Protein AF-A0A7D9LPR2-F1 (afdb_monomer_lite)

Sequence (164 aa):
DFQLFHESHILEKYSLKLKNNFHFETTKRSSFPINLVWGIKATDTSDQFDPYDMGGLKWDSDFDIASKKGQQWIVSFISRLKKQPFFPKDKELGKICFIEELFAYMRMNCTTNNRIFCKDSTFPYNLTIFSKCMIHMQCQRIKEIQFGFQSVTDGAHSSTPMVG

Secondary structure (DSSP, 8-state):
----S-TTSHHHHIIIIIGGGSGGG-------------SB-----S-TT-TT------B-TT--SSSHHHHHHHHHHHHHHTTSTTS---TTS--S-HHHHHHHHHTSPPBTTBSSSSTTSPSSPPHHHHHHHHHHHHHHHHHHHHHTT----------PPPP-

Radius of gyration: 26.31 Å; chains: 1; bounding box: 49×84×58 Å

Structure (mmCIF, N/CA/C/O backbone):
data_AF-A0A7D9LPR2-F1
#
_entry.id   AF-A0A7D9LPR2-F1
#
loop_
_atom_site.group_PDB
_atom_site.id
_atom_site.type_symbol
_atom_site.label_atom_id
_atom_site.label_alt_id
_atom_site.label_comp_id
_atom_site.label_asym_id
_atom_site.label_entity_id
_atom_site.label_seq_id
_atom_site.pdbx_PDB_ins_code
_atom_site.Cartn_x
_atom_site.Cartn_y
_atom_site.Cartn_z
_atom_site.occupancy
_atom_site.B_iso_or_equiv
_atom_site.auth_seq_id
_atom_site.auth_comp_id
_atom_site.auth_asym_id
_atom_site.auth_atom_id
_atom_site.pdbx_PDB_model_num
ATOM 1 N N . ASP A 1 1 ? 15.173 -0.197 -21.070 1.00 74.06 1 ASP A N 1
ATOM 2 C CA . ASP A 1 1 ? 15.526 -0.257 -22.499 1.00 74.06 1 ASP A CA 1
ATOM 3 C C . ASP A 1 1 ? 15.950 -1.672 -22.838 1.00 74.06 1 ASP A C 1
ATOM 5 O O . ASP A 1 1 ? 16.850 -2.193 -22.190 1.00 74.06 1 ASP A O 1
ATOM 9 N N . PHE A 1 2 ? 15.240 -2.309 -23.767 1.00 89.12 2 PHE A N 1
ATOM 10 C CA . PHE A 1 2 ? 15.643 -3.593 -24.342 1.00 89.12 2 PHE A CA 1
ATOM 11 C C . PHE A 1 2 ? 16.345 -3.312 -25.671 1.00 89.12 2 PHE A C 1
ATOM 13 O O . PHE A 1 2 ? 15.861 -2.490 -26.447 1.00 89.12 2 PHE A O 1
ATOM 20 N N . GLN A 1 3 ? 17.479 -3.967 -25.912 1.00 91.88 3 GLN A N 1
ATOM 21 C CA . GLN A 1 3 ? 18.237 -3.819 -27.152 1.00 91.88 3 GLN A CA 1
ATOM 22 C C . GLN A 1 3 ? 17.507 -4.533 -28.299 1.00 91.88 3 GLN A C 1
ATOM 24 O O . GLN A 1 3 ? 17.174 -5.711 -28.178 1.00 91.88 3 GLN A O 1
ATOM 29 N N . LEU A 1 4 ? 17.279 -3.828 -29.408 1.00 93.38 4 LEU A N 1
ATOM 30 C CA . LEU A 1 4 ? 16.604 -4.345 -30.605 1.00 93.38 4 LEU A CA 1
ATOM 31 C C . LEU A 1 4 ? 17.562 -4.507 -31.790 1.00 93.38 4 LEU A C 1
ATOM 33 O O . LEU A 1 4 ? 17.365 -5.394 -32.620 1.00 93.38 4 LEU A O 1
ATOM 37 N N . PHE A 1 5 ? 18.597 -3.666 -31.880 1.00 92.88 5 PHE A N 1
ATOM 38 C CA . PHE A 1 5 ? 19.587 -3.727 -32.959 1.00 92.88 5 PHE A CA 1
ATOM 39 C C . PHE A 1 5 ? 20.948 -4.213 -32.459 1.00 92.88 5 PHE A C 1
ATOM 41 O O . PHE A 1 5 ? 21.236 -4.237 -31.264 1.00 92.88 5 PHE A O 1
ATOM 48 N N . HIS A 1 6 ? 21.829 -4.574 -33.391 1.00 92.25 6 HIS A N 1
ATOM 49 C CA . HIS A 1 6 ? 23.226 -4.841 -33.060 1.00 92.25 6 HIS A CA 1
ATOM 50 C C . HIS A 1 6 ? 23.870 -3.614 -32.391 1.00 92.25 6 HIS A C 1
ATOM 52 O O . HIS A 1 6 ? 23.548 -2.477 -32.728 1.00 92.25 6 HIS A O 1
ATOM 58 N N . GLU A 1 7 ? 24.825 -3.827 -31.486 1.00 90.31 7 GLU A N 1
ATOM 59 C CA . GLU A 1 7 ? 25.467 -2.750 -30.710 1.00 90.31 7 GLU A CA 1
ATOM 60 C C . GLU A 1 7 ? 26.201 -1.694 -31.561 1.00 90.31 7 GLU A C 1
ATOM 62 O O . GLU A 1 7 ? 26.479 -0.583 -31.103 1.00 90.31 7 GLU A O 1
ATOM 67 N N . SER A 1 8 ? 26.536 -2.035 -32.807 1.00 89.12 8 SER A N 1
ATOM 68 C CA . SER A 1 8 ? 27.139 -1.116 -33.777 1.00 89.12 8 SER A CA 1
ATOM 69 C C . SER A 1 8 ? 26.114 -0.208 -34.460 1.00 89.12 8 SER A C 1
ATOM 71 O O . SER A 1 8 ? 26.502 0.787 -35.073 1.00 89.12 8 SER A O 1
ATOM 73 N N . HIS A 1 9 ? 24.820 -0.528 -34.366 1.00 92.81 9 HIS A N 1
ATOM 74 C CA . HIS A 1 9 ? 23.757 0.257 -34.971 1.00 92.81 9 HIS A CA 1
ATOM 75 C C . HIS A 1 9 ? 23.620 1.606 -34.263 1.00 92.81 9 HIS A C 1
ATOM 77 O O . HIS A 1 9 ? 23.656 1.703 -33.034 1.00 92.81 9 HIS A O 1
ATOM 83 N N . ILE A 1 10 ? 23.432 2.672 -35.042 1.00 90.25 10 ILE A N 1
ATOM 84 C CA . ILE A 1 10 ? 23.459 4.043 -34.518 1.00 90.25 10 ILE A CA 1
ATOM 85 C C . ILE A 1 10 ? 22.368 4.300 -33.470 1.00 90.25 10 ILE A C 1
ATOM 87 O O . ILE A 1 10 ? 22.607 5.039 -32.517 1.00 90.25 10 ILE A O 1
ATOM 91 N N . LEU A 1 11 ? 21.214 3.635 -33.609 1.00 90.50 11 LEU A N 1
ATOM 92 C CA . LEU A 1 11 ? 20.099 3.737 -32.662 1.00 90.50 11 LEU A CA 1
ATOM 93 C C . LEU A 1 11 ? 20.434 3.146 -31.282 1.00 90.50 11 LEU A C 1
ATOM 95 O O . LEU A 1 11 ? 19.911 3.626 -30.284 1.00 90.50 11 LEU A O 1
ATOM 99 N N . GLU A 1 12 ? 21.341 2.167 -31.202 1.00 92.88 12 GLU A N 1
ATOM 100 C CA . GLU A 1 12 ? 21.738 1.534 -29.932 1.00 92.88 12 GLU A CA 1
ATOM 101 C C . GLU A 1 12 ? 22.929 2.229 -29.274 1.00 92.88 12 GLU A C 1
ATOM 103 O O . GLU A 1 12 ? 23.111 2.183 -28.056 1.00 92.88 12 GLU A O 1
ATOM 108 N N . LYS A 1 13 ? 23.736 2.941 -30.068 1.00 90.81 13 LYS A N 1
ATOM 109 C CA . LYS A 1 13 ? 24.933 3.634 -29.583 1.00 90.81 13 LYS A CA 1
ATOM 110 C C . LYS A 1 13 ? 24.615 4.637 -28.473 1.00 90.81 13 LYS A C 1
ATOM 112 O O . LYS A 1 13 ? 25.414 4.784 -27.547 1.00 90.81 13 LYS A O 1
ATOM 117 N N . TYR A 1 14 ? 23.468 5.313 -28.555 1.00 88.62 14 TYR A N 1
ATOM 118 C CA . TYR A 1 14 ? 23.048 6.266 -27.532 1.00 88.62 14 TYR A CA 1
ATOM 119 C C . TYR A 1 14 ? 22.811 5.576 -26.182 1.00 88.62 14 TYR A C 1
ATOM 121 O O . TYR A 1 14 ? 23.522 5.866 -25.218 1.00 88.62 14 TYR A O 1
ATOM 129 N N . SER A 1 15 ? 21.881 4.619 -26.139 1.00 87.75 15 SER A N 1
ATOM 130 C CA . SER A 1 15 ? 21.483 3.907 -24.920 1.00 87.75 15 SER A CA 1
ATOM 131 C C . SER A 1 15 ? 22.632 3.110 -24.297 1.00 87.75 15 SER A C 1
ATOM 133 O O . SER A 1 15 ? 22.785 3.121 -23.079 1.00 87.75 15 SER A O 1
ATOM 135 N N . LEU A 1 16 ? 23.469 2.464 -25.120 1.00 89.56 16 LEU A N 1
ATOM 136 C CA . LEU A 1 16 ? 24.548 1.589 -24.647 1.00 89.56 16 LEU A CA 1
ATOM 137 C C . LEU A 1 16 ? 25.812 2.340 -24.207 1.00 89.56 16 LEU A C 1
ATOM 139 O O . LEU A 1 16 ? 26.499 1.883 -23.296 1.00 89.56 16 LEU A O 1
ATOM 143 N N . LYS A 1 17 ? 26.172 3.448 -24.874 1.00 88.44 17 LYS A N 1
ATOM 144 C CA . LYS A 1 17 ? 27.509 4.062 -24.718 1.00 88.44 17 LYS A CA 1
ATOM 145 C C . LYS A 1 17 ? 27.498 5.531 -24.313 1.00 88.44 17 LYS A C 1
ATOM 147 O O . LYS A 1 17 ? 28.507 6.005 -23.797 1.00 88.44 17 LYS A O 1
ATOM 152 N N . LEU A 1 18 ? 26.418 6.268 -24.578 1.00 89.12 18 LEU A N 1
ATOM 153 C CA . LEU A 1 18 ? 26.416 7.730 -24.442 1.00 89.12 18 LEU A CA 1
ATOM 154 C C . LEU A 1 18 ? 25.488 8.248 -23.343 1.00 89.12 18 LEU A C 1
ATOM 156 O O . LEU A 1 18 ? 25.787 9.295 -22.779 1.00 89.12 18 LEU A O 1
ATOM 160 N N . LYS A 1 19 ? 24.410 7.527 -23.012 1.00 88.75 19 LYS A N 1
ATOM 161 C CA . LYS A 1 19 ? 23.376 7.945 -22.050 1.00 88.75 19 LYS A CA 1
ATOM 162 C C . LYS A 1 19 ? 23.967 8.479 -20.737 1.00 88.75 19 LYS A C 1
ATOM 164 O O . LYS A 1 19 ? 23.756 9.630 -20.379 1.00 88.75 19 LYS A O 1
ATOM 169 N N . ASN A 1 20 ? 24.834 7.703 -20.087 1.00 86.81 20 ASN A N 1
ATOM 170 C CA . ASN A 1 20 ? 25.421 8.067 -18.789 1.00 86.81 20 ASN A CA 1
ATOM 171 C C . ASN A 1 20 ? 26.420 9.243 -18.835 1.00 86.81 20 ASN A C 1
ATOM 173 O O . ASN A 1 20 ? 26.850 9.706 -17.780 1.00 86.81 20 ASN A O 1
ATOM 177 N N . ASN A 1 21 ? 26.798 9.732 -20.022 1.00 90.62 21 ASN A N 1
ATOM 178 C CA . ASN A 1 21 ? 27.712 10.870 -20.169 1.00 90.62 21 ASN A CA 1
ATOM 179 C C . ASN A 1 21 ? 26.984 12.219 -20.094 1.00 90.62 21 ASN A C 1
ATOM 181 O O . ASN A 1 21 ? 27.630 13.263 -20.012 1.00 90.62 21 ASN A O 1
ATOM 185 N N . PHE A 1 22 ? 25.651 12.218 -20.156 1.00 89.81 22 PHE A N 1
ATOM 186 C CA . PHE A 1 22 ? 24.858 13.437 -20.185 1.00 89.81 22 PHE A CA 1
ATOM 187 C C . PHE A 1 22 ? 24.251 13.749 -18.822 1.00 89.81 22 PHE A C 1
ATOM 189 O O . PHE A 1 22 ? 23.586 12.920 -18.208 1.00 89.81 22 PHE A O 1
ATOM 196 N N . HIS A 1 23 ? 24.402 14.993 -18.368 1.00 86.06 23 HIS A N 1
ATOM 197 C CA . HIS A 1 23 ? 23.851 15.409 -17.079 1.00 86.06 23 HIS A CA 1
ATOM 198 C C . HIS A 1 23 ? 22.311 15.351 -17.051 1.00 86.06 23 HIS A C 1
ATOM 200 O O . HIS A 1 23 ? 21.727 15.081 -16.010 1.00 86.06 23 HIS A O 1
ATOM 206 N N . PHE A 1 24 ? 21.619 15.533 -18.176 1.00 87.06 24 PHE A N 1
ATOM 207 C CA . PHE A 1 24 ? 20.156 15.399 -18.200 1.00 87.06 24 PHE A CA 1
ATOM 208 C C . PHE A 1 24 ? 19.669 13.947 -18.007 1.00 87.06 24 PHE A C 1
ATOM 210 O O . PHE A 1 24 ? 18.507 13.749 -17.669 1.00 87.06 24 PHE A O 1
ATOM 217 N N . GLU A 1 25 ? 20.549 12.948 -18.155 1.00 85.88 25 GLU A N 1
ATOM 218 C CA . GLU A 1 25 ? 20.262 11.532 -17.872 1.00 85.88 25 GLU A CA 1
ATOM 219 C C . GLU A 1 25 ? 20.486 11.169 -16.397 1.00 85.88 25 GLU A C 1
ATOM 221 O O . GLU A 1 25 ? 20.136 10.068 -15.970 1.00 85.88 25 GLU A O 1
ATOM 226 N N . THR A 1 26 ? 21.038 12.074 -15.572 1.00 78.12 26 THR A N 1
ATOM 227 C CA . THR A 1 26 ? 21.123 11.827 -14.129 1.00 78.12 26 THR A CA 1
ATOM 228 C C . THR A 1 26 ? 19.731 11.896 -13.515 1.00 78.12 26 THR A C 1
ATOM 230 O O . THR A 1 26 ? 19.275 12.944 -13.053 1.00 78.12 26 THR A O 1
ATOM 233 N N . THR A 1 27 ? 19.045 10.760 -13.464 1.00 69.25 27 THR A N 1
ATOM 234 C CA . THR A 1 27 ? 17.880 10.596 -12.603 1.00 69.25 27 THR A CA 1
ATOM 235 C C . THR A 1 27 ? 18.337 10.711 -11.153 1.00 69.25 27 THR A C 1
ATOM 237 O O . THR A 1 27 ? 19.206 9.955 -10.707 1.00 69.25 27 THR A O 1
ATOM 240 N N . LYS A 1 28 ? 17.745 11.643 -10.391 1.00 64.38 28 LYS A N 1
ATOM 241 C CA . LYS A 1 28 ? 17.810 11.607 -8.919 1.00 64.38 28 LYS A CA 1
ATOM 242 C C . LYS A 1 28 ? 17.480 10.179 -8.483 1.00 64.38 28 LYS A C 1
ATOM 244 O O . LYS A 1 28 ? 16.547 9.608 -9.042 1.00 64.38 28 LYS A O 1
ATOM 249 N N . ARG A 1 29 ? 18.237 9.612 -7.528 1.00 61.84 29 ARG A N 1
ATOM 250 C CA . ARG A 1 29 ? 17.996 8.258 -6.994 1.00 61.84 29 ARG A CA 1
ATOM 251 C C . ARG A 1 29 ? 16.495 8.065 -6.787 1.00 61.84 29 ARG A C 1
ATOM 253 O O . ARG A 1 29 ? 15.908 8.687 -5.904 1.00 61.84 29 ARG A O 1
ATOM 260 N N . SER A 1 30 ? 15.885 7.253 -7.642 1.00 65.06 30 SER A N 1
ATOM 261 C CA . SER A 1 30 ? 14.473 6.930 -7.556 1.00 65.06 30 SER A CA 1
ATOM 262 C C . SER A 1 30 ? 14.278 6.127 -6.278 1.00 65.06 30 SER A C 1
ATOM 264 O O . SER A 1 30 ? 14.865 5.056 -6.122 1.00 65.06 30 SER A O 1
ATOM 266 N N . SER A 1 31 ? 13.498 6.658 -5.338 1.00 71.56 31 SER A N 1
ATOM 267 C CA . SER A 1 31 ? 13.000 5.839 -4.236 1.00 71.56 31 SER A CA 1
ATOM 268 C C . SER A 1 31 ? 12.133 4.732 -4.832 1.00 71.56 31 SER A C 1
ATOM 270 O O . SER A 1 31 ? 11.401 4.987 -5.787 1.00 71.56 31 SER A O 1
ATOM 272 N N . PHE A 1 32 ? 12.228 3.512 -4.309 1.00 79.44 32 PHE A N 1
ATOM 273 C CA . PHE A 1 32 ? 11.353 2.417 -4.721 1.00 79.44 32 PHE A CA 1
ATOM 274 C C . PHE A 1 32 ? 10.026 2.553 -3.966 1.00 79.44 32 PHE A C 1
ATOM 276 O O . PHE A 1 32 ? 10.004 2.303 -2.756 1.00 79.44 32 PHE A O 1
ATOM 283 N N . PRO A 1 33 ? 8.923 2.972 -4.618 1.00 82.31 33 PRO A N 1
ATOM 284 C CA . PRO A 1 33 ? 7.647 3.082 -3.932 1.00 82.31 33 PRO A CA 1
ATOM 285 C C . PRO A 1 33 ? 7.141 1.682 -3.575 1.00 82.31 33 PRO A C 1
ATOM 287 O O . PRO A 1 33 ? 6.986 0.822 -4.441 1.00 82.31 33 PRO A O 1
ATOM 290 N N . ILE A 1 34 ? 6.863 1.460 -2.292 1.00 84.38 34 ILE A N 1
ATOM 291 C CA . ILE A 1 34 ? 6.207 0.244 -1.812 1.00 84.38 34 ILE A CA 1
ATOM 292 C C . ILE A 1 34 ? 4.739 0.583 -1.571 1.00 84.38 34 ILE A C 1
ATOM 294 O O . ILE A 1 34 ? 4.420 1.351 -0.664 1.00 84.38 34 ILE A O 1
ATOM 298 N N . ASN A 1 35 ? 3.853 -0.007 -2.372 1.00 86.12 35 ASN A N 1
ATOM 299 C CA . ASN A 1 35 ? 2.409 0.129 -2.213 1.00 86.12 35 ASN A CA 1
ATOM 300 C C . ASN A 1 35 ? 1.842 -1.142 -1.584 1.00 86.12 35 ASN A C 1
ATOM 302 O O . ASN A 1 35 ? 2.070 -2.243 -2.081 1.00 86.12 35 ASN A O 1
ATOM 306 N N . LEU A 1 36 ? 1.096 -0.982 -0.494 1.00 87.81 36 LEU A N 1
ATOM 307 C CA . LEU A 1 36 ? 0.395 -2.075 0.169 1.00 87.81 36 LEU A CA 1
ATOM 308 C C . LEU A 1 36 ? -1.100 -1.906 -0.076 1.00 87.81 36 LEU A C 1
ATOM 310 O O . LEU A 1 36 ? -1.670 -0.866 0.254 1.00 87.81 36 LEU A O 1
ATOM 314 N N . VAL A 1 37 ? -1.715 -2.922 -0.675 1.00 90.31 37 VAL A N 1
ATOM 315 C CA . VAL A 1 37 ? -3.120 -2.906 -1.088 1.00 90.31 37 VAL A CA 1
ATOM 316 C C . VAL A 1 37 ? -3.830 -4.098 -0.458 1.00 90.31 37 VAL A C 1
ATOM 318 O O . VAL A 1 37 ? -3.284 -5.198 -0.407 1.00 90.31 37 VAL A O 1
ATOM 321 N N . TRP A 1 38 ? -5.048 -3.867 0.024 1.00 91.81 38 TRP A N 1
ATOM 322 C CA . TRP A 1 38 ? -5.919 -4.880 0.618 1.00 91.81 38 TRP A CA 1
ATOM 323 C C . TRP A 1 38 ? -7.344 -4.743 0.074 1.00 91.81 38 TRP A C 1
ATOM 325 O O . TRP A 1 38 ? -7.679 -3.733 -0.545 1.00 91.81 38 TRP A O 1
ATOM 335 N N . GLY A 1 39 ? -8.186 -5.746 0.329 1.00 93.38 39 GLY A N 1
ATOM 336 C CA . GLY A 1 39 ? -9.580 -5.786 -0.128 1.00 93.38 39 GLY A CA 1
ATOM 337 C C . GLY A 1 39 ? -9.768 -6.371 -1.529 1.00 93.38 39 GLY A C 1
ATOM 338 O O . GLY A 1 39 ? -10.898 -6.490 -1.991 1.00 93.38 39 GLY A O 1
ATOM 339 N N . ILE A 1 40 ? -8.684 -6.775 -2.193 1.00 95.75 40 ILE A N 1
ATOM 340 C CA . ILE A 1 40 ? -8.699 -7.434 -3.501 1.00 95.75 40 ILE A CA 1
ATOM 341 C C . ILE A 1 40 ? -7.828 -8.690 -3.459 1.00 95.75 40 ILE A C 1
ATOM 343 O O . ILE A 1 40 ? -6.847 -8.750 -2.716 1.00 95.75 40 ILE A O 1
ATOM 347 N N . LYS A 1 41 ? -8.177 -9.693 -4.263 1.00 95.56 41 LYS A N 1
ATOM 348 C CA . LYS A 1 41 ? -7.407 -10.931 -4.396 1.00 95.56 41 LYS A CA 1
ATOM 349 C C . LYS A 1 41 ? -6.355 -10.772 -5.489 1.00 95.56 41 LYS A C 1
ATOM 351 O O . LYS A 1 41 ? -6.671 -10.343 -6.596 1.00 95.56 41 LYS A O 1
ATOM 356 N N . ALA A 1 42 ? -5.120 -11.168 -5.190 1.00 94.06 42 ALA A N 1
ATOM 357 C CA . ALA A 1 42 ? -4.016 -11.203 -6.150 1.00 94.06 42 ALA A CA 1
ATOM 358 C C . ALA A 1 42 ? -4.115 -12.450 -7.048 1.00 94.06 42 ALA A C 1
ATOM 360 O O . ALA A 1 42 ? -3.257 -13.328 -7.018 1.00 94.06 42 ALA A O 1
ATOM 361 N N . THR A 1 43 ? -5.217 -12.561 -7.786 1.00 93.81 43 THR A N 1
ATOM 362 C CA . THR A 1 43 ? -5.464 -13.655 -8.729 1.00 93.81 43 THR A CA 1
ATOM 363 C C . THR A 1 43 ? -5.603 -13.084 -10.120 1.00 93.81 43 THR A C 1
ATOM 365 O O . THR A 1 43 ? -6.481 -12.249 -10.339 1.00 93.81 43 THR A O 1
ATOM 368 N N . ASP A 1 44 ? -4.783 -13.573 -11.038 1.00 92.88 44 ASP A N 1
ATOM 369 C CA . ASP A 1 44 ? -4.934 -13.271 -12.450 1.00 92.88 44 ASP A CA 1
ATOM 370 C C . ASP A 1 44 ? -6.054 -14.129 -13.055 1.00 92.88 44 ASP A C 1
ATOM 372 O O . ASP A 1 44 ? -6.211 -15.303 -12.712 1.00 92.88 44 ASP A O 1
ATOM 376 N N . THR A 1 45 ? -6.883 -13.512 -13.889 1.00 94.88 45 THR A N 1
ATOM 377 C CA . THR A 1 45 ? -8.021 -14.165 -14.554 1.00 94.88 45 THR A CA 1
ATOM 378 C C . THR A 1 45 ? -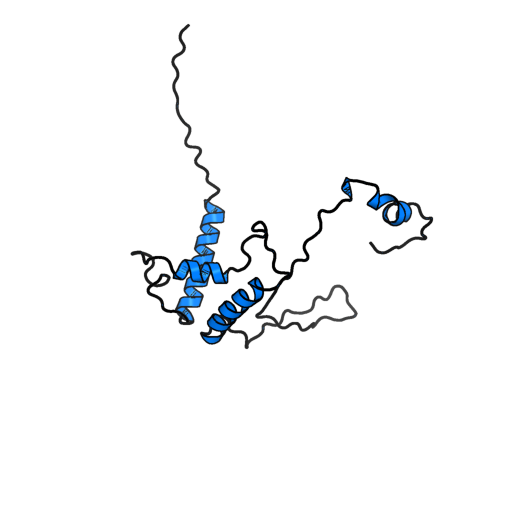8.056 -13.901 -16.052 1.00 94.88 45 THR A C 1
ATOM 380 O O . THR A 1 45 ? -9.042 -14.275 -16.684 1.00 94.88 45 THR A O 1
ATOM 383 N N . SER A 1 46 ? -7.020 -13.261 -16.595 1.00 94.75 46 SER A N 1
ATOM 384 C CA . SER A 1 46 ? -6.882 -13.027 -18.026 1.00 94.75 46 SER A CA 1
ATOM 385 C C . SER A 1 46 ? -6.497 -14.290 -18.794 1.00 94.75 46 SER A C 1
ATOM 387 O O . SER A 1 46 ? -6.017 -15.284 -18.232 1.00 94.75 46 SER A O 1
ATOM 389 N N . ASP A 1 47 ? -6.680 -14.229 -20.109 1.00 96.19 47 ASP A N 1
ATOM 390 C CA . ASP A 1 47 ? -5.993 -15.089 -21.057 1.00 96.19 47 ASP A CA 1
ATOM 391 C C . ASP A 1 47 ? -4.496 -14.743 -21.121 1.00 96.19 47 ASP A C 1
ATOM 393 O O . ASP A 1 47 ? -4.089 -13.662 -21.541 1.00 96.19 47 ASP A O 1
ATOM 397 N N . GLN A 1 48 ? -3.653 -15.707 -20.754 1.00 95.44 48 GLN A N 1
ATOM 398 C CA . GLN A 1 48 ? -2.195 -15.558 -20.759 1.00 95.44 48 GLN A CA 1
ATOM 399 C C . GLN A 1 48 ? -1.600 -15.404 -22.167 1.00 95.44 48 GLN A C 1
ATOM 401 O O . GLN A 1 48 ? -0.433 -15.028 -22.294 1.00 95.44 48 GLN A O 1
ATOM 406 N N . PHE A 1 49 ? -2.365 -15.714 -23.218 1.00 97.00 49 PHE A N 1
ATOM 407 C CA . PHE A 1 49 ? -1.932 -15.582 -24.608 1.00 97.00 49 PHE A CA 1
ATOM 408 C C . PHE A 1 49 ? -2.390 -14.280 -25.275 1.00 97.00 49 PHE A C 1
ATOM 410 O O . PHE A 1 49 ? -1.897 -13.973 -26.363 1.00 97.00 49 PHE A O 1
ATOM 417 N N . ASP A 1 50 ? -3.268 -13.502 -24.636 1.00 96.94 50 ASP A N 1
ATOM 418 C CA . ASP A 1 50 ? -3.692 -12.190 -25.123 1.00 96.94 50 ASP A CA 1
ATOM 419 C C . ASP A 1 50 ? -3.114 -11.071 -24.237 1.00 96.94 50 ASP A C 1
ATOM 421 O O . ASP A 1 50 ? -3.597 -10.844 -23.128 1.00 96.94 50 ASP A O 1
ATOM 425 N N . PRO A 1 51 ? -2.109 -10.308 -24.707 1.00 95.56 51 PRO A N 1
ATOM 426 C CA . PRO A 1 51 ? -1.530 -9.215 -23.925 1.00 95.56 51 PRO A CA 1
ATOM 427 C C . PRO A 1 51 ? -2.503 -8.047 -23.684 1.00 95.56 51 PRO A C 1
ATOM 429 O O . PRO A 1 51 ? -2.170 -7.135 -22.923 1.00 95.56 51 PRO A O 1
ATOM 432 N N . TYR A 1 52 ? -3.664 -8.029 -24.345 1.00 97.38 52 TYR A N 1
ATOM 433 C CA . TYR A 1 52 ? -4.708 -7.029 -24.137 1.00 97.38 52 TYR A CA 1
ATOM 434 C C . TYR A 1 52 ? -5.767 -7.466 -23.122 1.00 97.38 52 TYR A C 1
ATOM 436 O O . TYR A 1 52 ? -6.531 -6.615 -22.654 1.00 97.38 52 TYR A O 1
ATOM 444 N N . ASP A 1 53 ? -5.798 -8.745 -22.742 1.00 96.81 53 ASP A N 1
ATOM 445 C CA . ASP A 1 53 ? -6.667 -9.218 -21.676 1.00 96.81 53 ASP A CA 1
ATOM 446 C C . ASP A 1 53 ? -6.021 -8.949 -20.309 1.00 96.81 53 ASP A C 1
ATOM 448 O O . ASP A 1 53 ? -5.013 -9.534 -19.922 1.00 96.81 53 ASP A O 1
ATOM 452 N N . MET A 1 54 ? -6.617 -8.025 -19.557 1.00 94.62 54 MET A N 1
ATOM 453 C CA . MET A 1 54 ? -6.185 -7.666 -18.201 1.00 94.62 54 MET A CA 1
ATOM 454 C C . MET A 1 54 ? -6.947 -8.438 -17.112 1.00 94.62 54 MET A C 1
ATOM 456 O O . MET A 1 54 ? -6.693 -8.243 -15.921 1.00 94.62 54 MET A O 1
ATOM 460 N N . GLY A 1 55 ? -7.908 -9.282 -17.500 1.00 94.44 55 GLY A N 1
ATOM 461 C CA . GLY A 1 55 ? -8.756 -10.035 -16.589 1.00 94.44 55 GLY A CA 1
ATOM 462 C C . GLY A 1 55 ? -9.736 -9.162 -15.796 1.00 94.44 55 GLY A C 1
ATOM 463 O O . GLY A 1 55 ? -10.002 -7.998 -16.105 1.00 94.44 55 GLY A O 1
ATOM 464 N N . GLY A 1 56 ? -10.312 -9.750 -14.746 1.00 94.50 56 GLY A N 1
ATOM 465 C CA . GLY A 1 56 ? -11.264 -9.101 -13.847 1.00 94.50 56 GLY A CA 1
ATOM 466 C C . GLY A 1 56 ? -10.751 -8.960 -12.412 1.00 94.50 56 GLY A C 1
ATOM 467 O O . GLY A 1 56 ? -10.168 -9.881 -11.838 1.00 94.50 56 GLY A O 1
ATOM 468 N N . LEU A 1 57 ? -11.049 -7.817 -11.785 1.00 94.31 57 LEU A N 1
ATOM 469 C CA . LEU A 1 57 ? -10.745 -7.583 -10.374 1.00 94.31 57 LEU A CA 1
ATOM 470 C C . LEU A 1 57 ? -11.668 -8.414 -9.468 1.00 94.31 57 LEU A C 1
ATOM 472 O O . LEU A 1 57 ? -12.893 -8.303 -9.544 1.00 94.31 57 LEU A O 1
ATOM 476 N N . LYS A 1 58 ? -11.084 -9.194 -8.552 1.00 95.56 58 LYS A N 1
ATOM 477 C CA . LYS A 1 58 ? -11.829 -9.948 -7.534 1.00 95.56 58 LYS A CA 1
ATOM 478 C C . LYS A 1 58 ? -11.696 -9.302 -6.161 1.00 9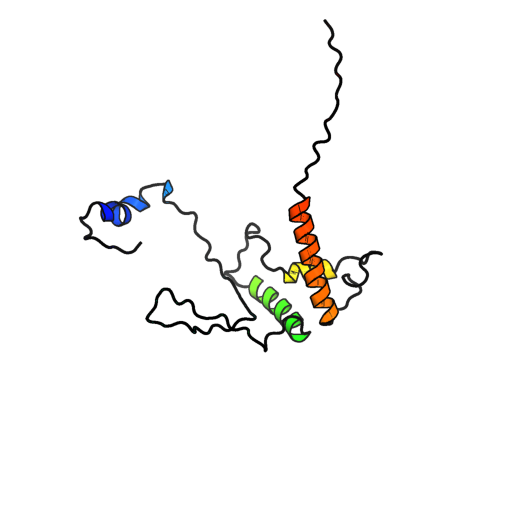5.56 58 LYS A C 1
ATOM 480 O O . LYS A 1 58 ? -10.592 -9.189 -5.632 1.00 95.56 58 LYS A O 1
ATOM 485 N N . TRP A 1 59 ? -12.827 -8.933 -5.568 1.00 95.75 59 TRP A N 1
ATOM 486 C CA . TRP A 1 59 ? -12.890 -8.433 -4.194 1.00 95.75 59 TRP A CA 1
ATOM 487 C C . TRP A 1 59 ? -12.627 -9.551 -3.180 1.00 95.75 59 TRP A C 1
ATOM 489 O O . TRP A 1 59 ? -13.008 -10.708 -3.385 1.00 95.75 59 TRP A O 1
ATOM 499 N N . ASP A 1 60 ? -11.980 -9.197 -2.075 1.00 96.06 60 ASP A N 1
ATOM 500 C CA . ASP A 1 60 ? -11.816 -10.079 -0.926 1.00 96.06 60 ASP A CA 1
ATOM 501 C C . ASP A 1 60 ? -12.964 -9.862 0.071 1.00 96.06 60 ASP A C 1
ATOM 503 O O . ASP A 1 60 ? -12.992 -8.862 0.785 1.00 96.06 60 ASP A O 1
ATOM 507 N N . SER A 1 61 ? -13.929 -10.787 0.093 1.00 94.88 61 SER A N 1
ATOM 508 C CA . SER A 1 61 ? -15.118 -10.717 0.957 1.00 94.88 61 SER A CA 1
ATOM 509 C C . SER A 1 61 ? -14.798 -10.801 2.446 1.00 94.88 61 SER A C 1
ATOM 511 O O . SER A 1 61 ? -15.593 -10.348 3.266 1.00 94.88 61 SER A O 1
ATOM 513 N N . ASP A 1 62 ? -13.650 -11.382 2.790 1.00 93.81 62 ASP A N 1
ATOM 514 C CA . ASP A 1 62 ? -13.273 -11.654 4.175 1.00 93.81 62 ASP A CA 1
ATOM 515 C C . ASP A 1 62 ? -12.492 -10.479 4.785 1.00 93.81 62 ASP A C 1
ATOM 517 O O . ASP A 1 62 ? -12.211 -10.444 5.988 1.00 93.81 62 ASP A O 1
ATOM 521 N N . PHE A 1 63 ? -12.140 -9.489 3.959 1.00 92.62 63 PHE A N 1
ATOM 522 C CA . PHE A 1 63 ? -11.404 -8.315 4.387 1.00 92.62 63 PHE A CA 1
ATOM 523 C C . PHE A 1 63 ? -12.321 -7.280 5.055 1.00 92.62 63 PHE A C 1
ATOM 525 O O . PHE A 1 63 ? -13.096 -6.590 4.396 1.00 92.62 63 PHE A O 1
ATOM 532 N N . ASP A 1 64 ? -12.158 -7.099 6.371 1.00 91.38 64 ASP A N 1
ATOM 533 C CA . ASP A 1 64 ? -12.835 -6.049 7.143 1.00 91.38 64 ASP A CA 1
ATOM 534 C C . ASP A 1 64 ? -11.864 -5.276 8.057 1.00 91.38 64 ASP A C 1
ATOM 536 O O . ASP A 1 64 ? -11.587 -5.645 9.208 1.00 91.38 64 ASP A O 1
ATOM 540 N N . ILE A 1 65 ? -11.372 -4.144 7.544 1.00 89.06 65 ILE A N 1
ATOM 541 C CA . ILE A 1 65 ? -10.520 -3.198 8.281 1.00 89.06 65 ILE A CA 1
ATOM 542 C C . ILE A 1 65 ? -11.278 -2.417 9.364 1.00 89.06 65 ILE A C 1
ATOM 544 O O . ILE A 1 65 ? -10.669 -1.932 10.319 1.00 89.06 65 ILE A O 1
ATOM 548 N N . ALA A 1 66 ? -12.597 -2.283 9.218 1.00 90.19 66 ALA A N 1
ATOM 549 C CA . ALA A 1 66 ? -13.442 -1.501 10.106 1.00 90.19 66 ALA A CA 1
ATOM 550 C C . ALA A 1 66 ? -13.883 -2.309 11.340 1.00 90.19 66 ALA A C 1
ATOM 552 O O . ALA A 1 66 ? -14.295 -1.722 12.346 1.00 90.19 66 ALA A O 1
ATOM 553 N N . SER A 1 67 ? -13.713 -3.635 11.322 1.00 93.12 67 SER A N 1
ATOM 554 C CA . SER A 1 67 ? -13.795 -4.488 12.509 1.00 93.12 67 SER A CA 1
ATOM 555 C C . SER A 1 67 ? -12.854 -4.016 13.628 1.00 93.12 67 SER A C 1
ATOM 557 O O . SER A 1 67 ? -11.768 -3.484 13.391 1.00 93.12 67 SER A O 1
ATOM 559 N N . LYS A 1 68 ? -13.221 -4.265 14.893 1.00 93.12 68 LYS A N 1
ATOM 560 C CA . LYS A 1 68 ? -12.373 -3.900 16.049 1.00 93.12 68 LYS A CA 1
ATOM 561 C C . LYS A 1 68 ? -10.978 -4.533 15.970 1.00 93.12 68 LYS A C 1
ATOM 563 O O . LYS A 1 68 ? -9.984 -3.881 16.283 1.00 93.12 68 LYS A O 1
ATOM 568 N N . LYS A 1 69 ? -10.912 -5.792 15.522 1.00 93.88 69 LYS A N 1
ATOM 569 C CA . LYS A 1 69 ? -9.657 -6.528 15.333 1.00 93.88 69 LYS A CA 1
ATOM 570 C C . LYS A 1 69 ? -8.830 -5.924 14.194 1.00 93.88 69 LYS A C 1
ATOM 572 O O . LYS A 1 69 ? -7.629 -5.741 14.369 1.00 93.88 69 LYS A O 1
ATOM 577 N N . GLY A 1 70 ? -9.464 -5.567 13.074 1.00 92.56 70 GLY A N 1
ATOM 578 C CA . GLY A 1 70 ? -8.823 -4.886 11.946 1.00 92.56 70 GLY A CA 1
ATOM 579 C C . GLY A 1 70 ? -8.218 -3.541 12.349 1.00 92.56 70 GLY A C 1
ATOM 580 O O . GLY A 1 70 ? -7.039 -3.295 12.099 1.00 92.56 70 GLY A O 1
ATOM 581 N N . GLN A 1 71 ? -8.976 -2.725 13.087 1.00 91.56 71 GLN A N 1
ATOM 582 C CA . GLN A 1 71 ? -8.516 -1.441 13.623 1.00 91.56 71 GLN A CA 1
ATOM 583 C C . GLN A 1 71 ? -7.284 -1.581 14.533 1.00 91.56 71 GLN A C 1
ATOM 585 O O . GLN A 1 71 ? -6.323 -0.822 14.417 1.00 91.56 71 GLN A O 1
ATOM 590 N N . GLN A 1 72 ? -7.280 -2.555 15.445 1.00 93.06 72 GLN A N 1
ATOM 591 C CA . GLN A 1 72 ? -6.127 -2.812 16.316 1.00 93.06 72 GLN A CA 1
ATOM 592 C C . GLN A 1 72 ? -4.920 -3.328 15.527 1.00 93.06 72 GLN A C 1
ATOM 594 O O . GLN A 1 72 ? -3.787 -2.890 15.751 1.00 93.06 72 GLN A O 1
ATOM 599 N N . TRP A 1 73 ? -5.166 -4.242 14.586 1.00 93.81 73 TRP A N 1
ATOM 600 C CA . TRP A 1 73 ? -4.132 -4.804 13.731 1.00 93.81 73 TRP A CA 1
ATOM 601 C C . TRP A 1 73 ? -3.426 -3.716 12.924 1.00 93.81 73 TRP A C 1
ATOM 603 O O . TRP A 1 73 ? -2.196 -3.676 12.933 1.00 93.81 73 TRP A O 1
ATOM 613 N N . ILE A 1 74 ? -4.169 -2.799 12.298 1.00 91.12 74 ILE A N 1
ATOM 614 C CA . ILE A 1 74 ? -3.568 -1.787 11.429 1.00 91.12 74 ILE A CA 1
ATOM 615 C C . ILE A 1 74 ? -2.753 -0.751 12.207 1.00 91.12 74 ILE A C 1
ATOM 617 O O . ILE A 1 74 ? -1.659 -0.395 11.777 1.00 91.12 74 ILE A O 1
ATOM 621 N N . VAL A 1 75 ? -3.205 -0.339 13.399 1.00 89.50 75 VAL A N 1
ATOM 622 C CA . VAL A 1 75 ? -2.409 0.516 14.302 1.00 89.50 75 VAL A CA 1
ATOM 623 C C . VAL A 1 75 ? -1.074 -0.151 14.627 1.00 89.50 75 VAL A C 1
ATOM 625 O O . VAL A 1 75 ? -0.009 0.461 14.525 1.00 89.50 75 VAL A O 1
ATOM 628 N N . SER A 1 76 ? -1.129 -1.431 15.001 1.00 92.56 76 SER A N 1
ATOM 629 C CA . SER A 1 76 ? 0.060 -2.214 15.328 1.00 92.56 76 SER A CA 1
ATOM 630 C C . SER A 1 76 ? 0.977 -2.384 14.113 1.00 92.56 76 SER A C 1
ATOM 632 O O . SER A 1 76 ? 2.195 -2.231 14.221 1.00 92.56 76 SER A O 1
ATOM 634 N N . PHE A 1 77 ? 0.397 -2.649 12.943 1.00 92.81 77 PHE A N 1
ATOM 635 C CA . PHE A 1 77 ? 1.105 -2.792 11.679 1.00 92.81 77 PHE A CA 1
ATOM 636 C C . PHE A 1 77 ? 1.871 -1.518 11.310 1.00 92.81 77 PHE A C 1
ATOM 638 O O . PHE A 1 77 ? 3.080 -1.591 11.099 1.00 92.81 77 PHE A O 1
ATOM 645 N N . ILE A 1 78 ? 1.214 -0.354 11.320 1.00 88.75 78 ILE A N 1
ATOM 646 C CA . ILE A 1 78 ? 1.843 0.935 10.994 1.00 88.75 78 ILE A CA 1
ATOM 647 C C . ILE A 1 78 ? 2.986 1.243 11.969 1.00 88.75 78 ILE A C 1
ATOM 649 O O . ILE A 1 78 ? 4.074 1.639 11.549 1.00 88.75 78 ILE A O 1
ATOM 653 N N . SER A 1 79 ? 2.783 1.000 13.270 1.00 89.62 79 SER A N 1
ATOM 654 C CA . SER A 1 79 ? 3.828 1.195 14.282 1.00 89.62 79 SER A CA 1
ATOM 655 C 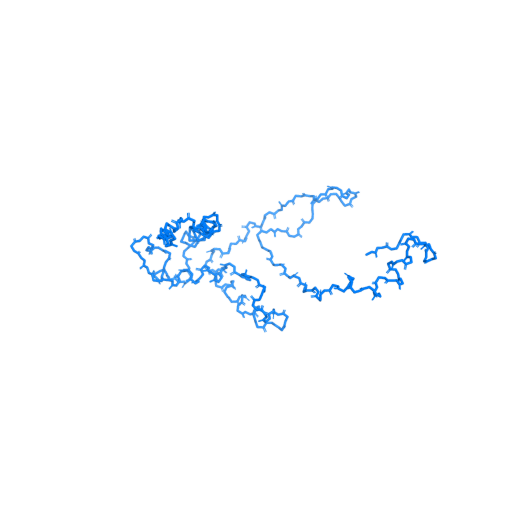C . SER A 1 79 ? 5.065 0.325 14.022 1.00 89.62 79 SER A C 1
ATOM 657 O O . SER A 1 79 ? 6.192 0.798 14.168 1.00 89.62 79 SER A O 1
ATOM 659 N N . ARG A 1 80 ? 4.879 -0.936 13.602 1.00 93.12 80 ARG A N 1
ATOM 660 C CA . ARG A 1 80 ? 5.989 -1.827 13.223 1.00 93.12 80 ARG A CA 1
ATOM 661 C C . ARG A 1 80 ? 6.648 -1.415 11.910 1.00 93.12 80 ARG A C 1
ATOM 663 O O . ARG A 1 80 ? 7.870 -1.500 11.811 1.00 93.12 80 ARG A O 1
ATOM 670 N N . LEU A 1 81 ? 5.861 -0.967 10.932 1.00 89.94 81 LEU A N 1
ATOM 671 C CA . LEU A 1 81 ? 6.344 -0.536 9.620 1.00 89.94 81 LEU A CA 1
ATOM 672 C C . LEU A 1 81 ? 7.275 0.676 9.744 1.00 89.94 81 LEU A C 1
ATOM 674 O O . LEU A 1 81 ? 8.363 0.670 9.179 1.00 89.94 81 LEU A O 1
ATOM 678 N N . LYS A 1 82 ? 6.912 1.659 10.575 1.00 87.50 82 LYS A N 1
ATOM 679 C CA . LYS A 1 82 ? 7.738 2.848 10.852 1.00 87.50 82 LYS A CA 1
ATOM 680 C C . LYS A 1 82 ? 9.083 2.546 11.517 1.00 87.50 82 LYS A C 1
ATOM 682 O O . LYS A 1 82 ? 9.977 3.384 11.489 1.00 87.50 82 LYS A O 1
ATOM 687 N N . LYS A 1 83 ? 9.229 1.372 12.138 1.00 91.88 83 LYS A N 1
ATOM 688 C CA . LYS A 1 83 ? 10.485 0.925 12.762 1.00 91.88 83 LYS A CA 1
ATOM 689 C C . LYS A 1 83 ? 11.406 0.192 11.786 1.00 91.88 83 LYS A C 1
ATOM 691 O O . LYS A 1 83 ? 12.519 -0.154 12.170 1.00 91.88 83 LYS A O 1
ATOM 696 N N . GLN A 1 84 ? 10.957 -0.081 10.561 1.00 91.12 84 GLN A N 1
ATOM 697 C CA . GLN A 1 84 ? 11.772 -0.788 9.581 1.00 91.12 84 GLN A CA 1
ATOM 698 C C . GLN A 1 84 ? 12.867 0.121 9.009 1.00 91.12 84 GLN A C 1
ATOM 700 O O . GLN A 1 84 ? 12.621 1.304 8.778 1.00 91.12 84 GLN A O 1
ATOM 705 N N . PRO A 1 85 ? 14.067 -0.414 8.724 1.00 90.12 85 PRO A N 1
ATOM 706 C CA . PRO A 1 85 ? 15.200 0.384 8.253 1.00 90.12 85 PRO A CA 1
ATOM 707 C C . PRO A 1 85 ? 14.983 0.990 6.860 1.00 90.12 85 PRO A C 1
ATOM 709 O O . PRO A 1 85 ? 15.597 2.002 6.536 1.00 90.12 85 PRO A O 1
ATOM 712 N N . PHE A 1 86 ? 14.109 0.386 6.050 1.00 86.69 86 PHE A N 1
ATOM 713 C CA . PHE A 1 86 ? 13.742 0.882 4.723 1.00 86.69 86 PHE A CA 1
ATOM 714 C C . PHE A 1 86 ? 12.662 1.971 4.762 1.00 86.69 86 PHE A C 1
ATOM 716 O O . PHE A 1 86 ? 12.361 2.561 3.726 1.00 86.69 86 PHE A O 1
ATOM 723 N N . PHE A 1 87 ? 12.039 2.220 5.921 1.00 85.12 87 PHE A N 1
ATOM 724 C CA . PHE A 1 87 ? 11.005 3.241 6.022 1.00 85.12 87 PHE A CA 1
ATOM 725 C C . PHE A 1 87 ? 11.648 4.630 5.857 1.00 85.12 87 PHE A C 1
ATOM 727 O O . PHE A 1 87 ? 12.610 4.940 6.570 1.00 85.12 87 PHE A O 1
ATOM 734 N N . PRO A 1 88 ? 11.159 5.468 4.923 1.00 78.12 88 PRO A N 1
ATOM 735 C CA . PRO A 1 88 ? 11.772 6.759 4.637 1.00 78.12 88 PRO A CA 1
ATOM 736 C C . PRO A 1 88 ? 11.740 7.654 5.881 1.00 78.12 88 PRO A C 1
ATOM 738 O O . PRO A 1 88 ? 10.708 7.797 6.537 1.00 78.12 88 PRO A O 1
ATOM 741 N N . LYS A 1 89 ? 12.888 8.252 6.215 1.00 71.81 89 LYS A N 1
ATOM 742 C CA . LYS A 1 89 ? 13.019 9.200 7.337 1.00 71.81 89 LYS A CA 1
ATOM 743 C C . LYS A 1 89 ? 12.665 10.634 6.933 1.00 71.81 89 LYS A C 1
ATOM 745 O O . LYS A 1 89 ? 12.337 11.445 7.798 1.00 71.81 89 LYS A O 1
ATOM 750 N N . ASP A 1 90 ? 12.718 10.924 5.635 1.00 67.06 90 ASP A N 1
ATOM 751 C CA . ASP A 1 90 ? 12.447 12.248 5.086 1.00 67.06 90 ASP A CA 1
ATOM 752 C C . ASP A 1 90 ? 10.939 12.511 4.997 1.00 67.06 90 ASP A C 1
ATOM 754 O O . ASP A 1 90 ? 10.173 11.712 4.458 1.00 67.06 90 ASP A O 1
ATOM 758 N N . LYS A 1 91 ? 10.518 13.666 5.526 1.00 56.34 91 LYS A N 1
ATOM 759 C CA . LYS A 1 91 ? 9.113 14.110 5.616 1.00 56.34 91 LYS A CA 1
ATOM 760 C C . LYS A 1 91 ? 8.490 14.523 4.272 1.00 56.34 91 LYS A C 1
ATOM 762 O O . LYS A 1 91 ? 7.306 14.840 4.234 1.00 56.34 91 LYS A O 1
ATOM 767 N N . GLU A 1 92 ? 9.279 14.540 3.201 1.00 53.78 92 GLU A N 1
ATOM 768 C CA . GLU A 1 92 ? 8.878 14.980 1.855 1.00 53.78 92 GLU A CA 1
ATOM 769 C C . GLU A 1 92 ? 7.995 13.949 1.125 1.00 53.78 92 GLU A C 1
ATOM 771 O O . GLU A 1 92 ? 7.267 14.298 0.197 1.00 53.78 92 GLU A O 1
ATOM 776 N N . LEU A 1 93 ? 8.002 12.677 1.550 1.00 52.12 93 LEU A N 1
ATOM 777 C CA . LEU A 1 93 ? 7.038 11.687 1.066 1.00 52.12 93 LEU A CA 1
ATOM 778 C C . LEU A 1 93 ? 5.710 11.911 1.799 1.00 52.12 93 LEU A C 1
ATOM 780 O O . LEU A 1 93 ? 5.559 11.531 2.960 1.00 52.12 93 LEU A O 1
ATOM 784 N N . GLY A 1 94 ? 4.773 12.582 1.125 1.00 54.88 94 GLY A N 1
ATOM 785 C CA . GLY A 1 94 ? 3.463 12.957 1.656 1.00 54.88 94 GLY A CA 1
ATOM 786 C C . GLY A 1 94 ? 2.681 11.829 2.349 1.00 54.88 94 GLY A C 1
ATOM 787 O O . GLY A 1 94 ? 3.000 10.653 2.242 1.00 54.88 94 GLY A O 1
ATOM 788 N N . LYS A 1 95 ? 1.632 12.232 3.078 1.00 58.12 95 LYS A N 1
ATOM 789 C CA . LYS A 1 95 ? 0.613 11.441 3.808 1.00 58.12 95 LYS A CA 1
ATOM 790 C C . LYS A 1 95 ? 0.711 9.909 3.658 1.00 58.12 95 LYS A C 1
ATOM 792 O O . LYS A 1 95 ? -0.084 9.283 2.963 1.00 58.12 95 LYS A O 1
ATOM 797 N N . ILE A 1 96 ? 1.661 9.311 4.382 1.00 62.41 96 ILE A N 1
ATOM 798 C CA . ILE A 1 96 ? 2.038 7.889 4.281 1.00 62.41 96 ILE A CA 1
ATOM 799 C C . ILE A 1 96 ? 0.919 6.948 4.768 1.00 62.41 96 ILE A C 1
ATOM 801 O O . ILE A 1 96 ? 0.878 5.775 4.401 1.00 62.41 96 ILE A O 1
ATOM 805 N N . CYS A 1 97 ? -0.015 7.433 5.595 1.00 73.94 97 CYS A N 1
ATOM 806 C CA . CYS A 1 97 ? -1.117 6.611 6.078 1.00 73.94 97 CYS A CA 1
ATOM 807 C C . CYS A 1 97 ? -2.365 7.428 6.441 1.00 73.94 97 CYS A C 1
ATOM 809 O O . CYS A 1 97 ? -2.386 8.146 7.440 1.00 73.94 97 CYS A O 1
ATOM 811 N N . PHE A 1 98 ? -3.452 7.253 5.683 1.00 78.19 98 PHE A N 1
ATOM 812 C CA . PHE A 1 98 ? -4.738 7.909 5.963 1.00 78.19 98 PHE A CA 1
ATOM 813 C C . PHE A 1 98 ? -5.355 7.492 7.310 1.00 78.19 98 PHE A C 1
ATOM 815 O O . PHE A 1 98 ? -6.152 8.227 7.887 1.00 78.19 98 PHE A O 1
ATOM 822 N N . ILE A 1 99 ? -5.004 6.309 7.819 1.00 80.88 99 ILE A N 1
ATOM 823 C CA . ILE A 1 99 ? -5.559 5.771 9.066 1.00 80.88 99 ILE A CA 1
ATOM 824 C C . ILE A 1 99 ? -5.013 6.523 10.280 1.00 80.88 99 ILE A C 1
ATOM 826 O O . ILE A 1 99 ? -5.731 6.740 11.253 1.00 80.88 99 ILE A O 1
ATOM 830 N N . GLU A 1 100 ? -3.766 6.985 10.222 1.00 82.94 100 GLU A N 1
ATOM 831 C CA . GLU A 1 100 ? -3.223 7.842 11.276 1.00 82.94 100 GLU A CA 1
ATOM 832 C C . GLU A 1 100 ? -3.918 9.205 11.308 1.00 82.94 100 GLU A C 1
ATOM 834 O O . GLU A 1 100 ? -4.192 9.712 12.395 1.00 82.94 100 GLU A O 1
ATOM 839 N N . GLU A 1 101 ? -4.271 9.756 10.139 1.00 83.94 101 GLU A N 1
ATOM 840 C CA . GLU A 1 101 ? -5.090 10.973 10.037 1.00 83.94 101 GLU A CA 1
ATOM 841 C C . GLU A 1 101 ? -6.471 10.762 10.658 1.00 83.94 101 GLU A C 1
ATOM 843 O O . GLU A 1 101 ? -6.914 11.599 11.440 1.00 83.94 101 GLU A O 1
ATOM 848 N N . LEU A 1 102 ? -7.110 9.617 10.398 1.00 86.12 102 LEU A N 1
ATOM 849 C CA . LEU A 1 102 ? -8.387 9.267 11.021 1.00 86.12 102 LEU A CA 1
ATOM 850 C C . LEU A 1 102 ? -8.280 9.234 12.548 1.00 86.12 102 LEU A C 1
ATOM 852 O O . LEU A 1 102 ? -9.117 9.806 13.244 1.00 86.12 102 LEU A O 1
ATOM 856 N N . PHE A 1 103 ? -7.248 8.582 13.088 1.00 84.50 103 PHE A N 1
ATOM 857 C CA . PHE A 1 103 ? -7.058 8.522 14.536 1.00 84.50 103 PHE A CA 1
ATOM 858 C C . PHE A 1 103 ? -6.710 9.880 15.139 1.00 84.50 103 PHE A C 1
ATOM 860 O O . PHE A 1 103 ? -7.124 10.162 16.260 1.00 84.50 103 PHE A O 1
ATOM 867 N N . ALA A 1 104 ? -5.974 10.731 14.425 1.00 84.62 104 ALA A N 1
ATOM 868 C CA . ALA A 1 104 ? -5.741 12.107 14.847 1.00 84.62 104 ALA A CA 1
ATOM 869 C C . ALA A 1 104 ? -7.051 12.910 14.864 1.00 84.62 104 ALA A C 1
ATOM 871 O O . ALA A 1 104 ? -7.345 13.564 15.863 1.00 84.62 104 ALA A O 1
ATOM 872 N N . TYR A 1 105 ? -7.877 12.783 13.822 1.00 84.44 105 TYR A N 1
ATOM 873 C CA . TYR A 1 105 ? -9.186 13.429 13.725 1.0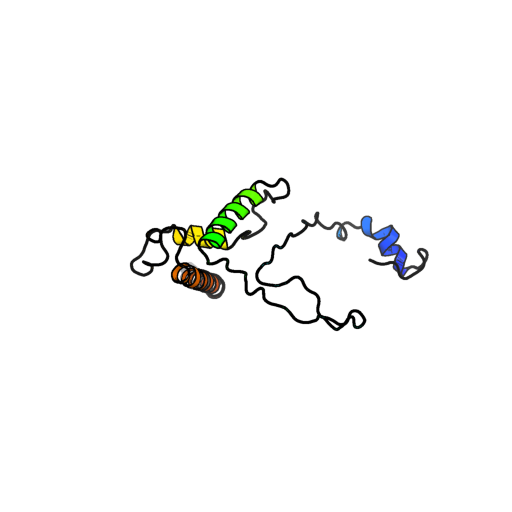0 84.44 105 TYR A CA 1
ATOM 874 C C . TYR A 1 105 ? -10.108 13.019 14.880 1.00 84.44 105 TYR A C 1
ATOM 876 O O . TYR A 1 105 ? -10.686 13.865 15.556 1.00 84.44 105 TYR A O 1
ATOM 884 N N . MET A 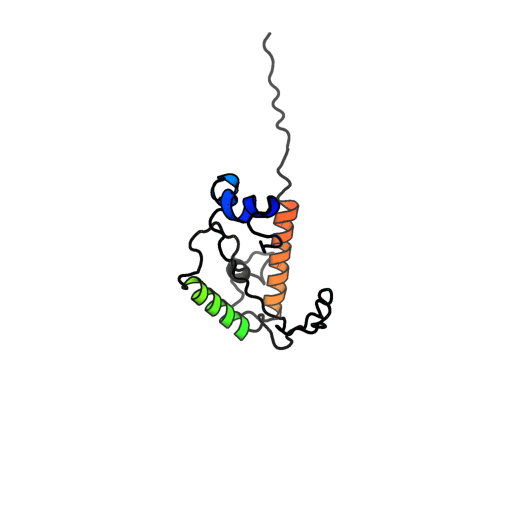1 106 ? -10.156 11.724 15.195 1.00 85.62 106 MET A N 1
ATOM 885 C CA . MET A 1 106 ? -10.948 11.188 16.306 1.00 85.62 106 MET A CA 1
ATOM 886 C C . MET A 1 106 ? -10.409 11.561 17.696 1.00 85.62 106 MET A C 1
ATOM 888 O O . MET A 1 106 ? -11.127 11.403 18.675 1.00 85.62 106 MET A O 1
ATOM 892 N N . ARG A 1 107 ? -9.169 12.053 17.823 1.00 86.06 107 ARG A N 1
ATOM 893 C CA . ARG A 1 107 ? -8.622 12.569 19.096 1.00 86.06 107 ARG A CA 1
ATOM 894 C C . ARG A 1 107 ? -8.909 14.053 19.319 1.00 86.06 107 ARG A C 1
ATOM 896 O O . ARG A 1 107 ? -8.603 14.567 20.394 1.00 86.06 107 ARG A O 1
ATOM 903 N N . MET A 1 108 ? -9.485 14.744 18.337 1.00 85.06 108 MET A N 1
ATOM 904 C CA . MET A 1 108 ? -9.823 16.158 18.464 1.00 85.06 108 MET A CA 1
ATOM 905 C C . MET A 1 108 ? -10.902 16.384 19.528 1.00 85.06 108 MET A C 1
ATOM 907 O O . MET A 1 108 ? -11.746 15.523 19.795 1.00 85.06 108 MET A O 1
ATOM 911 N N . ASN A 1 109 ? -10.883 17.571 20.138 1.00 85.88 109 ASN A N 1
ATOM 912 C CA . ASN A 1 109 ? -11.931 17.985 21.065 1.00 85.88 109 ASN A CA 1
ATOM 913 C C . ASN A 1 109 ? -13.290 18.026 20.356 1.00 85.88 109 ASN A C 1
ATOM 915 O O . ASN A 1 109 ? -13.398 18.494 19.222 1.00 85.88 109 ASN A O 1
ATOM 919 N N . CYS A 1 110 ? -14.326 17.559 21.047 1.00 83.75 110 CYS A N 1
ATOM 920 C CA . CYS A 1 110 ? -15.687 17.589 20.536 1.00 83.75 110 CYS A CA 1
ATOM 921 C C . CYS A 1 110 ? -16.176 19.031 20.394 1.00 83.75 110 CYS A C 1
ATOM 923 O O . CYS A 1 110 ? -15.977 19.858 21.285 1.00 83.75 110 CYS A O 1
ATOM 925 N N . THR A 1 111 ? -16.840 19.319 19.279 1.00 80.44 111 THR A N 1
ATOM 926 C CA . THR A 1 111 ? -17.543 20.587 19.059 1.00 80.44 111 THR A CA 1
ATOM 927 C C . THR A 1 111 ? -19.047 20.341 19.079 1.00 80.44 111 THR A C 1
ATOM 929 O O . THR A 1 111 ? -19.509 19.201 18.997 1.00 80.44 111 THR A O 1
ATOM 932 N N . THR A 1 112 ? -19.846 21.404 19.160 1.00 73.81 112 THR A N 1
ATOM 933 C CA . THR A 1 112 ? -21.312 21.317 19.042 1.00 73.81 112 THR A CA 1
ATOM 934 C C . THR A 1 112 ? -21.755 20.599 17.766 1.00 73.81 112 THR A C 1
ATOM 936 O O . THR A 1 112 ? -22.718 19.839 17.812 1.00 73.81 112 THR A O 1
ATOM 939 N N . ASN A 1 113 ? -21.003 20.767 16.676 1.00 71.50 113 ASN A N 1
ATOM 940 C CA . ASN A 1 113 ? -21.294 20.181 15.367 1.00 71.50 113 ASN A CA 1
ATOM 941 C C . ASN A 1 113 ? -20.664 18.794 15.151 1.00 71.50 113 ASN A C 1
ATOM 943 O O . ASN A 1 113 ? -21.033 18.106 14.204 1.00 71.50 113 ASN A O 1
ATOM 947 N N . ASN A 1 114 ? -19.726 18.365 16.002 1.00 70.31 114 ASN A N 1
ATOM 948 C CA . ASN A 1 114 ? -19.046 17.079 15.864 1.00 70.31 114 ASN A CA 1
ATOM 949 C C . ASN A 1 114 ? -18.894 16.370 17.219 1.00 70.31 114 ASN A C 1
ATOM 951 O O . ASN A 1 114 ? -17.822 16.361 17.824 1.00 70.31 114 ASN A O 1
ATOM 955 N N . ARG A 1 115 ? -19.999 15.778 17.689 1.00 70.88 115 ARG A N 1
ATOM 956 C CA . ARG A 1 115 ? -20.053 15.002 18.942 1.00 70.88 115 ARG A CA 1
ATOM 957 C C . ARG A 1 115 ? -19.738 13.514 18.774 1.00 70.88 115 ARG A C 1
ATOM 959 O O . ARG A 1 115 ? -19.500 12.832 19.758 1.00 70.88 115 ARG A O 1
ATOM 966 N N . ILE A 1 116 ? -19.778 12.997 17.544 1.00 75.12 116 ILE A N 1
ATOM 967 C CA . ILE A 1 116 ? -19.619 11.559 17.265 1.00 75.12 116 ILE A CA 1
ATOM 968 C C . ILE A 1 116 ? -18.185 11.245 16.807 1.00 75.12 116 ILE A C 1
ATOM 970 O O . ILE A 1 116 ? -17.654 10.182 17.130 1.00 75.12 116 ILE A O 1
ATOM 974 N N . PHE A 1 117 ? -17.525 12.168 16.097 1.00 81.62 117 PHE A N 1
ATOM 975 C CA . PHE A 1 117 ? -16.188 11.967 15.529 1.00 81.62 117 PHE A CA 1
ATOM 976 C C . PHE A 1 117 ? -15.126 12.776 16.283 1.00 81.62 117 PHE A C 1
ATOM 978 O O . PHE A 1 117 ? -14.432 13.613 15.708 1.00 81.62 117 PHE A O 1
ATOM 985 N N . CYS A 1 118 ? -15.054 12.574 17.594 1.00 83.50 118 CYS A N 1
ATOM 986 C CA . CYS A 1 118 ? -14.169 13.304 18.496 1.00 83.50 118 CYS A CA 1
ATOM 987 C C . CYS A 1 118 ? -13.712 12.408 19.656 1.00 83.50 118 CYS A C 1
ATOM 989 O O . CYS A 1 118 ? -14.087 11.233 19.719 1.00 83.50 118 CYS A O 1
ATOM 991 N N . LYS A 1 119 ? -12.930 12.975 20.584 1.00 84.75 119 LYS A N 1
ATOM 992 C CA . LYS A 1 119 ? -12.276 12.259 21.693 1.00 84.75 119 LYS A CA 1
ATOM 993 C C . LYS A 1 119 ? -13.198 11.433 22.600 1.00 84.75 119 LYS A C 1
ATOM 995 O O . LYS A 1 119 ? -12.704 10.540 23.281 1.00 84.75 119 LYS A O 1
ATOM 1000 N N . ASP A 1 120 ? -14.501 11.717 22.614 1.00 85.75 120 ASP A N 1
ATOM 1001 C CA . ASP A 1 120 ? -15.484 10.982 23.423 1.00 85.75 120 ASP A CA 1
ATOM 1002 C C . ASP A 1 120 ? -15.744 9.570 22.868 1.00 85.75 120 ASP A C 1
ATOM 1004 O O . ASP A 1 120 ? -16.119 8.655 23.602 1.00 85.75 120 ASP A O 1
ATOM 1008 N N . SER A 1 121 ? -15.491 9.354 21.574 1.00 85.50 121 SER A N 1
ATOM 1009 C CA . SER A 1 121 ? -15.514 8.021 20.979 1.00 85.50 121 SER A CA 1
ATOM 1010 C C . SER A 1 121 ? -14.301 7.212 21.448 1.00 85.50 121 SER A C 1
ATOM 1012 O O . SER A 1 121 ? -13.152 7.593 21.230 1.00 85.50 121 SER A O 1
ATOM 1014 N N . THR A 1 122 ? -14.541 6.050 22.059 1.00 87.62 122 THR A N 1
ATOM 1015 C CA . THR A 1 122 ? -13.469 5.177 22.566 1.00 87.62 122 THR A CA 1
ATOM 1016 C C . THR A 1 122 ? -12.993 4.186 21.502 1.00 87.62 122 THR A C 1
ATOM 1018 O O . THR A 1 122 ? -13.796 3.536 20.832 1.00 87.62 122 THR A O 1
ATOM 1021 N N . PHE A 1 123 ? -11.674 4.045 21.359 1.00 90.06 123 PHE A N 1
ATOM 1022 C CA . PHE A 1 123 ? -11.052 3.047 20.487 1.00 90.06 123 PHE A CA 1
ATOM 1023 C C . PHE A 1 123 ? -11.035 1.651 21.153 1.00 90.06 123 PHE A C 1
ATOM 1025 O O . PHE A 1 123 ? -10.731 1.571 22.345 1.00 90.06 123 PHE A O 1
ATOM 1032 N N . PRO A 1 124 ? -11.263 0.539 20.420 1.00 92.94 124 PRO A N 1
ATOM 1033 C CA . PRO A 1 124 ? -11.606 0.460 18.999 1.00 92.94 124 PRO A CA 1
ATOM 1034 C C . PRO A 1 124 ? -13.059 0.861 18.728 1.00 92.94 124 PRO A C 1
ATOM 1036 O O . PRO A 1 124 ? -13.980 0.473 19.451 1.00 92.94 124 PRO A O 1
ATOM 1039 N N . TYR A 1 125 ? -13.261 1.613 17.650 1.00 91.06 125 TYR A N 1
ATOM 1040 C CA . TYR A 1 125 ? -14.548 2.212 17.320 1.00 91.06 125 TYR A CA 1
ATOM 1041 C C . TYR A 1 125 ? -15.542 1.171 16.806 1.00 91.06 125 TYR A C 1
ATOM 1043 O O . TYR A 1 125 ? -15.169 0.156 16.216 1.00 91.06 125 TYR A O 1
ATOM 1051 N N . ASN A 1 126 ? -16.834 1.437 16.991 1.00 91.44 126 ASN A N 1
ATOM 1052 C CA . ASN A 1 126 ? -17.883 0.661 16.335 1.00 91.44 126 ASN A CA 1
ATOM 1053 C C . ASN A 1 126 ? -17.791 0.831 14.805 1.00 91.44 126 ASN A C 1
ATOM 1055 O O . ASN A 1 126 ? -17.491 1.928 14.331 1.00 91.44 126 ASN A O 1
ATOM 1059 N N . LEU A 1 127 ? -18.113 -0.226 14.053 1.00 89.62 127 LEU A N 1
ATOM 1060 C CA . LEU A 1 127 ? -18.159 -0.258 12.588 1.00 89.62 127 LEU A CA 1
ATOM 1061 C C . LEU A 1 127 ? -18.861 0.968 11.982 1.00 89.62 127 LEU A C 1
ATOM 1063 O O . LEU A 1 127 ? -18.324 1.619 11.082 1.00 89.62 127 LEU A O 1
ATOM 1067 N N . THR A 1 128 ? -20.040 1.318 12.503 1.00 89.31 128 THR A N 1
ATOM 1068 C CA . THR A 1 128 ? -20.846 2.433 11.988 1.00 89.31 128 THR A CA 1
ATOM 1069 C C . THR A 1 128 ? -20.167 3.779 12.228 1.00 89.31 128 THR A C 1
ATOM 1071 O O . THR A 1 128 ? -20.196 4.645 11.356 1.00 89.31 128 THR A O 1
ATOM 1074 N N . ILE A 1 129 ? -19.538 3.962 13.395 1.00 89.88 129 ILE A N 1
ATOM 1075 C CA . ILE A 1 129 ? -18.817 5.198 13.731 1.00 89.88 129 ILE A CA 1
ATOM 1076 C C . ILE A 1 129 ? -17.558 5.308 12.871 1.00 89.88 129 ILE A C 1
ATOM 1078 O O . ILE A 1 129 ? -17.331 6.354 12.267 1.00 89.88 129 ILE A O 1
ATOM 1082 N N . PHE A 1 130 ? -16.783 4.225 12.766 1.00 89.69 130 PHE A N 1
ATOM 1083 C CA . PHE A 1 130 ? -15.560 4.173 11.968 1.00 89.69 130 PHE A CA 1
ATOM 1084 C C . PHE A 1 130 ? -15.834 4.522 10.502 1.00 89.69 130 PHE A C 1
ATOM 1086 O O . PHE A 1 130 ? -15.215 5.435 9.959 1.00 89.69 130 PHE A O 1
ATOM 1093 N N . SER A 1 131 ? -16.815 3.856 9.887 1.00 88.94 131 SER A N 1
ATOM 1094 C CA . SER A 1 131 ? -17.144 4.032 8.467 1.00 88.94 131 SER A CA 1
ATOM 1095 C C . SER A 1 131 ? -17.682 5.433 8.168 1.00 88.94 131 SER A C 1
ATOM 1097 O O . SER A 1 131 ? -17.242 6.078 7.217 1.00 88.94 131 SER A O 1
ATOM 1099 N N . LYS A 1 132 ? -18.589 5.952 9.009 1.00 89.25 132 LYS A N 1
ATOM 1100 C CA . LYS A 1 132 ? -19.117 7.317 8.849 1.00 89.25 132 LYS A CA 1
ATOM 1101 C C . LYS A 1 132 ? -18.037 8.376 9.049 1.00 89.25 132 LYS A C 1
ATOM 1103 O O . LYS A 1 132 ? -17.985 9.327 8.274 1.00 89.25 132 LYS A O 1
ATOM 1108 N N . CYS A 1 133 ? -17.172 8.206 10.050 1.00 87.81 133 CYS A N 1
ATOM 1109 C CA . CYS A 1 133 ? -16.065 9.126 10.300 1.00 87.81 133 CYS A CA 1
ATOM 1110 C C . CYS A 1 133 ? -15.094 9.156 9.120 1.00 87.81 133 CYS A C 1
ATOM 1112 O O . CYS A 1 133 ? -14.733 10.228 8.647 1.00 87.81 133 CYS A O 1
ATOM 1114 N N . MET A 1 134 ? -14.731 7.979 8.607 1.00 88.00 134 MET A N 1
ATOM 1115 C CA . MET A 1 134 ? -13.875 7.828 7.435 1.00 88.00 134 MET A CA 1
ATOM 1116 C C . MET A 1 134 ? -14.405 8.614 6.236 1.00 88.00 134 MET A C 1
ATOM 1118 O O . MET A 1 134 ? -13.682 9.436 5.677 1.00 88.00 134 MET A O 1
ATOM 1122 N N . ILE A 1 135 ? -15.677 8.417 5.880 1.00 88.75 135 ILE A N 1
ATOM 1123 C CA . ILE A 1 135 ? -16.315 9.147 4.777 1.00 88.75 135 ILE A CA 1
ATOM 1124 C C . ILE A 1 135 ? -16.329 10.650 5.070 1.00 88.75 135 ILE A C 1
ATOM 1126 O O . ILE A 1 135 ? -15.903 11.440 4.232 1.00 88.75 135 ILE A O 1
ATOM 1130 N N . HIS A 1 136 ? -16.763 11.051 6.268 1.00 87.44 136 HIS A N 1
ATOM 1131 C CA . HIS A 1 136 ? -16.843 12.460 6.648 1.00 87.44 136 HIS A CA 1
ATOM 1132 C C . HIS A 1 136 ? -15.480 13.158 6.556 1.00 87.44 136 HIS A C 1
ATOM 1134 O O . HIS A 1 136 ? -15.374 14.206 5.925 1.00 87.44 136 HIS A O 1
ATOM 1140 N N . MET A 1 137 ? -14.431 12.562 7.127 1.00 85.94 137 MET A N 1
ATOM 1141 C CA . MET A 1 137 ? -13.071 13.099 7.097 1.00 85.94 137 MET A CA 1
ATOM 1142 C C . MET A 1 137 ? -12.568 13.264 5.659 1.00 85.94 137 MET A C 1
ATOM 1144 O O . MET A 1 137 ? -12.039 14.320 5.317 1.00 85.94 137 MET A O 1
ATOM 1148 N N . GLN A 1 138 ? -12.764 12.258 4.798 1.00 85.12 138 GLN A N 1
ATOM 1149 C CA . GLN A 1 138 ? -12.355 12.355 3.394 1.00 85.12 138 GLN A CA 1
ATOM 1150 C C . GLN A 1 138 ? -13.148 13.430 2.643 1.00 85.12 138 GLN A C 1
ATOM 1152 O O . GLN A 1 138 ? -12.556 14.205 1.895 1.00 85.12 138 GLN A O 1
ATOM 1157 N N . CYS A 1 139 ? -14.457 13.547 2.883 1.00 86.81 139 CYS A N 1
ATOM 1158 C CA . CYS A 1 139 ? -15.274 14.607 2.295 1.00 86.81 139 CYS A CA 1
ATOM 1159 C C . CYS A 1 139 ? -14.812 16.008 2.720 1.00 86.81 139 CYS A C 1
ATOM 1161 O O . CYS A 1 139 ? -14.744 16.893 1.871 1.00 86.81 139 CYS A O 1
ATOM 1163 N N . GLN A 1 140 ? -14.484 16.227 3.998 1.00 82.62 140 GLN A N 1
ATOM 1164 C CA . GLN A 1 140 ? -13.961 17.524 4.454 1.00 82.62 140 GLN A CA 1
ATOM 1165 C C . GLN A 1 140 ? -12.622 17.844 3.788 1.00 82.62 140 GLN A C 1
ATOM 1167 O O . GLN A 1 140 ? -12.434 18.939 3.269 1.00 82.62 140 GLN A O 1
ATOM 1172 N N . ARG A 1 141 ? -11.737 16.851 3.692 1.00 81.12 141 ARG A N 1
ATOM 1173 C CA . ARG A 1 141 ? -10.437 17.006 3.039 1.00 81.12 141 ARG A CA 1
ATOM 1174 C C . ARG A 1 141 ? -10.560 17.351 1.553 1.00 81.12 141 ARG A C 1
ATOM 1176 O O . ARG A 1 141 ? -9.815 18.183 1.050 1.00 81.12 141 ARG A O 1
ATOM 1183 N N . ILE A 1 142 ? -11.503 16.727 0.845 1.00 83.62 142 ILE A N 1
ATOM 1184 C CA . ILE A 1 142 ? -11.787 17.043 -0.563 1.00 83.62 142 ILE A CA 1
ATOM 1185 C C . ILE A 1 142 ? -12.305 18.478 -0.696 1.00 83.62 142 ILE A C 1
ATOM 1187 O O . ILE A 1 142 ? -11.844 19.197 -1.578 1.00 83.62 142 ILE A O 1
ATOM 1191 N N . LYS A 1 143 ? -13.204 18.919 0.194 1.00 83.38 143 LYS A N 1
ATOM 1192 C CA . LYS A 1 143 ? -13.685 20.308 0.208 1.00 83.38 143 LYS A CA 1
ATOM 1193 C C . LYS A 1 143 ? -12.543 21.298 0.429 1.00 83.38 143 LYS A C 1
ATOM 1195 O O . LYS A 1 143 ? -12.455 22.273 -0.301 1.00 83.38 143 LYS A O 1
ATOM 1200 N N . GLU A 1 144 ? -11.648 21.043 1.377 1.00 79.62 144 GLU A N 1
ATOM 1201 C CA . GLU A 1 144 ? -10.477 21.900 1.612 1.00 79.62 144 GLU A CA 1
ATOM 1202 C C . GLU A 1 144 ? -9.565 21.984 0.381 1.00 79.62 144 GLU A C 1
ATOM 1204 O O . GLU A 1 144 ? -9.097 23.065 0.046 1.00 79.62 144 GLU A O 1
ATOM 1209 N N . ILE A 1 145 ? -9.356 20.879 -0.342 1.00 79.19 145 ILE A N 1
ATOM 1210 C CA . ILE A 1 145 ? -8.562 20.878 -1.582 1.00 79.19 145 ILE A CA 1
ATOM 1211 C C . ILE A 1 145 ? -9.274 21.649 -2.705 1.00 79.19 145 ILE A C 1
ATOM 1213 O O . ILE A 1 145 ? -8.636 22.409 -3.428 1.00 79.19 145 ILE A O 1
ATOM 1217 N N . GLN A 1 146 ? -10.586 21.456 -2.865 1.00 76.69 146 GLN A N 1
ATOM 1218 C CA . GLN A 1 146 ? -11.367 22.065 -3.947 1.00 76.69 146 GLN A CA 1
ATOM 1219 C C . GLN A 1 146 ? -11.645 23.557 -3.722 1.00 76.69 146 GLN A C 1
ATOM 1221 O O . GLN A 1 146 ? -11.621 24.330 -4.674 1.00 76.69 146 GLN A O 1
ATOM 1226 N N . PHE A 1 147 ? -11.897 23.967 -2.477 1.00 70.75 147 PHE A N 1
ATOM 1227 C CA . PHE A 1 147 ? -12.275 25.339 -2.119 1.00 70.75 147 PHE A CA 1
ATOM 1228 C C . PHE A 1 147 ? -11.125 26.145 -1.491 1.00 70.75 147 PHE A C 1
ATOM 1230 O O . PHE A 1 147 ? -11.180 27.370 -1.474 1.00 70.75 147 PHE A O 1
ATOM 1237 N N . GLY A 1 148 ? -10.043 25.501 -1.041 1.00 54.22 148 GLY A N 1
ATOM 1238 C CA . GLY A 1 148 ? -8.837 26.163 -0.525 1.00 54.22 148 GLY A CA 1
ATOM 1239 C C . GLY A 1 148 ? -7.968 26.846 -1.589 1.00 54.22 148 GLY A C 1
ATOM 1240 O O . GLY A 1 148 ? -6.968 27.465 -1.238 1.00 54.22 148 GLY A O 1
ATOM 1241 N N . PHE A 1 149 ? -8.345 26.767 -2.872 1.00 51.38 149 PHE A N 1
ATOM 1242 C CA . PHE A 1 149 ? -7.724 27.515 -3.975 1.00 51.38 149 PHE A CA 1
ATOM 1243 C C . PHE A 1 149 ? -8.407 28.860 -4.283 1.00 51.38 149 PHE A C 1
ATOM 1245 O O . PHE A 1 149 ? -7.970 29.569 -5.186 1.00 51.38 149 PHE A O 1
ATOM 1252 N N . GLN A 1 150 ? -9.444 29.260 -3.537 1.00 43.81 150 GLN A N 1
ATOM 1253 C CA . GLN A 1 150 ? -9.943 30.638 -3.578 1.00 43.81 150 GLN A CA 1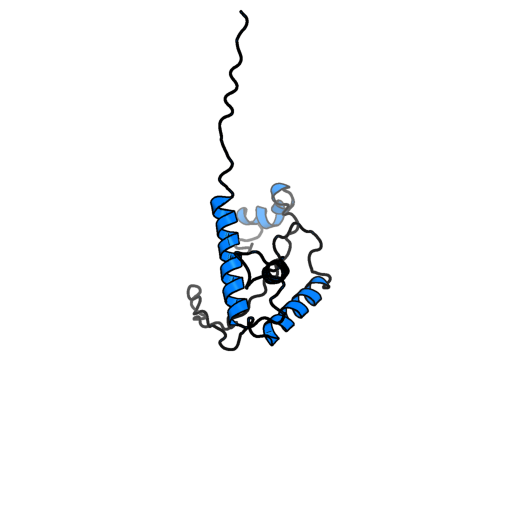
ATOM 1254 C C . GLN A 1 150 ? -9.134 31.507 -2.609 1.00 43.81 150 GLN A C 1
ATOM 1256 O O . GLN A 1 150 ? -9.582 31.858 -1.519 1.00 43.81 150 GLN A O 1
ATOM 1261 N N . SER A 1 151 ? -7.911 31.860 -3.008 1.00 36.78 151 SER A N 1
ATOM 1262 C CA . SER A 1 151 ? -7.216 32.988 -2.397 1.00 36.78 151 SER A CA 1
ATOM 1263 C C . SER A 1 151 ? -7.938 34.275 -2.787 1.00 36.78 151 SER A C 1
ATOM 1265 O O . SER A 1 151 ? -7.928 34.676 -3.949 1.00 36.78 151 SER A O 1
ATOM 1267 N N . VAL A 1 152 ? -8.566 34.878 -1.783 1.00 46.34 152 VAL A N 1
ATOM 1268 C CA . VAL A 1 152 ? -8.904 36.296 -1.640 1.00 46.34 152 VAL A CA 1
ATOM 1269 C C . VAL A 1 152 ? -8.096 37.185 -2.596 1.00 46.34 152 VAL A C 1
ATOM 1271 O O . VAL A 1 152 ? -6.922 37.461 -2.363 1.00 46.34 152 VAL A O 1
ATOM 1274 N N . THR A 1 153 ? -8.743 37.668 -3.655 1.00 40.97 153 THR A N 1
ATOM 1275 C CA . THR A 1 153 ? -8.389 38.943 -4.287 1.00 40.97 153 THR A CA 1
ATOM 1276 C C . THR A 1 153 ? -9.465 39.951 -3.913 1.00 40.97 153 THR A C 1
ATOM 1278 O O . THR A 1 153 ? -10.238 40.392 -4.760 1.00 40.97 153 THR A O 1
ATOM 1281 N N . ASP A 1 154 ? -9.536 40.292 -2.628 1.00 35.75 154 ASP A N 1
ATOM 1282 C CA . ASP A 1 154 ? -10.181 41.537 -2.235 1.00 35.75 154 ASP A CA 1
ATOM 1283 C C . ASP A 1 154 ? -9.192 42.653 -2.561 1.00 35.75 154 ASP A C 1
ATOM 1285 O O . ASP A 1 154 ? -8.137 42.797 -1.940 1.00 35.75 154 ASP A O 1
ATOM 1289 N N . GLY A 1 155 ? -9.503 43.379 -3.635 1.00 36.38 155 GLY A N 1
ATOM 1290 C CA . GLY A 1 155 ? -8.738 44.523 -4.095 1.00 36.38 155 GLY A CA 1
ATOM 1291 C C . GLY A 1 155 ? -8.596 45.549 -2.977 1.00 36.38 155 GLY A C 1
ATOM 1292 O O . GLY A 1 155 ? -9.569 46.161 -2.541 1.00 36.38 155 GLY A O 1
ATOM 1293 N N . ALA A 1 156 ? -7.359 45.757 -2.534 1.00 34.44 156 ALA A N 1
ATOM 1294 C CA . ALA A 1 156 ? -6.998 46.903 -1.725 1.00 34.44 156 ALA A CA 1
ATOM 1295 C C . ALA A 1 156 ? -7.190 48.175 -2.568 1.00 34.44 156 ALA A C 1
ATOM 1297 O O . ALA A 1 156 ? -6.367 48.513 -3.418 1.00 34.44 156 ALA A O 1
ATOM 1298 N N . HIS A 1 157 ? -8.288 48.892 -2.332 1.00 36.00 157 HIS A N 1
ATOM 1299 C CA . HIS A 1 157 ? -8.385 50.300 -2.690 1.00 36.00 157 HIS A CA 1
ATOM 1300 C C . HIS A 1 157 ? -7.412 51.085 -1.799 1.00 36.00 157 HIS A C 1
ATOM 1302 O O . HIS A 1 157 ? -7.697 51.344 -0.632 1.00 36.00 157 HIS A O 1
ATOM 1308 N N . SER A 1 158 ? -6.266 51.481 -2.352 1.00 32.19 158 SER A N 1
ATOM 1309 C CA . SER A 1 158 ? -5.432 52.547 -1.797 1.00 32.19 158 SER A CA 1
ATOM 1310 C C . SER A 1 158 ? -5.454 53.736 -2.754 1.00 32.19 158 SER A C 1
ATOM 1312 O O . SER A 1 158 ? -4.731 53.777 -3.747 1.00 32.19 158 SER A O 1
ATOM 1314 N N . SER A 1 159 ? -6.321 54.700 -2.466 1.00 34.22 159 SER A N 1
ATOM 1315 C CA . SER A 1 159 ? -6.283 56.042 -3.038 1.00 34.22 159 SER A CA 1
ATOM 1316 C C . SER A 1 159 ? -5.060 56.793 -2.502 1.00 34.22 159 SER A C 1
ATOM 1318 O O . SER A 1 159 ? -4.975 57.076 -1.308 1.00 34.22 159 SER A O 1
ATOM 1320 N N . THR A 1 160 ? -4.120 57.118 -3.388 1.00 34.50 160 THR A N 1
ATOM 1321 C CA . THR A 1 160 ? -3.017 58.059 -3.143 1.00 34.50 160 THR A CA 1
ATOM 1322 C C . THR A 1 160 ? -3.370 59.398 -3.804 1.00 34.50 160 THR A C 1
ATOM 1324 O O . THR A 1 160 ? -3.742 59.384 -4.978 1.00 34.50 160 THR A O 1
ATOM 1327 N N . PRO A 1 161 ? -3.265 60.556 -3.127 1.00 35.59 161 PRO A N 1
ATOM 1328 C CA . PRO A 1 161 ? -3.325 61.848 -3.798 1.00 35.59 161 PRO A CA 1
ATOM 1329 C C . PRO A 1 161 ? -1.965 62.163 -4.433 1.00 35.59 161 PRO A C 1
ATOM 1331 O O . PRO A 1 161 ? -0.929 62.066 -3.775 1.00 35.59 161 PRO A O 1
ATOM 1334 N N . MET A 1 162 ? -1.969 62.543 -5.713 1.00 33.34 162 MET A N 1
ATOM 1335 C CA . MET A 1 162 ? -0.805 63.140 -6.365 1.00 33.34 162 MET A CA 1
ATOM 1336 C C . MET A 1 162 ? -0.645 64.592 -5.905 1.00 33.34 162 MET A C 1
ATOM 1338 O O . MET A 1 162 ? -1.591 65.375 -5.957 1.00 33.34 162 MET A O 1
ATOM 1342 N N . VAL A 1 163 ? 0.566 64.928 -5.467 1.00 36.41 163 VAL A N 1
ATOM 1343 C CA . VAL A 1 163 ? 1.077 66.299 -5.404 1.00 36.41 163 VAL A CA 1
ATOM 1344 C C . VAL A 1 163 ? 1.770 66.569 -6.738 1.00 36.41 163 VAL A C 1
ATOM 1346 O O . VAL A 1 163 ? 2.649 65.800 -7.132 1.00 36.41 163 VAL A O 1
ATOM 1349 N N . GLY A 1 164 ? 1.355 67.640 -7.411 1.00 33.12 164 GLY A N 1
ATOM 1350 C CA . GLY A 1 164 ? 1.908 68.158 -8.660 1.00 33.12 164 GLY A CA 1
ATOM 1351 C C . GLY A 1 164 ? 1.095 69.350 -9.126 1.00 33.12 164 GLY A C 1
ATOM 1352 O O . GLY A 1 164 ? -0.066 69.114 -9.520 1.00 33.12 164 GLY A O 1
#

Foldseek 3Di:
DDDDDDCPDPVNCCVPPPLVVDPVSPDDPDQDDDDDDAQWDPDAAFDPPDPPTRGDIHGDPVDDCLDLVNVVVVVVVVVVLCPDPSRDPDCPPPDPDVSVVQVVQQDADADPVRPLSHNVQDPPHHSVSSVVSSVVVVVVVVCCVVVVPPDDPPDPPDDDDDDD

InterPro domains:
  IPR052081 Dispatched hedgehog regulator [PTHR45951] (1-144)

pLDDT: mean 80.95, std 17.15, range [32.19, 97.38]

Organism: Paramuricea clavata (NCBI:txid317549)